Protein AF-J3LA06-F1 (afdb_monomer)

Secondary structure (DSSP, 8-state):
-HHHHHHHHHHHHHHHS-----PEEEEE-SS--S----HHHHHHHHHHTT-SEEEEE-SSS-EEEEEEEPPSS-----PPP------------------

Sequence (99 aa):
MKTKFAVTTLVLLLLTFGNGESKMCKEHSKTFKGLCLNNNNCISRCITEDYTGGYCSGTLDRKCVCMKECDDALPPQPLPPKSGRHGHHHGRQRHRYED

Mean predicted aligned error: 15.59 Å

InterPro domains:
  IPR003614 Knottins-like [PF00304] (23-70)
  IPR003614 Knottins-like [SM00505] (24-70)
  IPR008176 Defensin, plant [PS00940] (23-46)
  IPR036574 Knottin, scorpion toxin-like superfamily [G3DSA:3.30.30.10] (18-75)
  IPR036574 Knottin, scorpion toxin-like superfamily [SSF57095] (23-70)

Foldseek 3Di:
DVVVVVVVVVVVVVVVPPDPPQDKDKDFQPPDDDAFPDQVVLQVSLVVVVANGWGFDDDPRTTIMGIHGDDPPDDDDPDDPPPPPPDDDDDDDDDDDDD

Nearest PDB structures (foldseek):
  7c31-assembly1_B  TM=9.905E-01  e=6.005E-06  Vitis vinifera
  7c2p-assembly4_D  TM=9.627E-01  e=1.627E-05  Elaeis guineensis
  7c31-assembly1_A  TM=9.797E-01  e=2.122E-05  Vitis vinifera
  6lcq-assembly1_B  TM=9.006E-01  e=1.738E-05  Oryza sativa
  5nce-assembly1_A  TM=8.899E-01  e=1.247E-05  Pinus sylvestris

Structure (mmCIF, N/CA/C/O backbone):
data_AF-J3LA06-F1
#
_entry.id   AF-J3LA06-F1
#
loop_
_atom_site.group_PDB
_atom_site.id
_atom_site.type_symbol
_atom_site.label_atom_id
_atom_site.label_alt_id
_atom_site.label_comp_id
_atom_site.label_asym_id
_atom_site.label_entity_id
_atom_site.label_seq_id
_atom_site.pdbx_PDB_ins_code
_atom_site.Cartn_x
_atom_site.Cartn_y
_atom_site.Cartn_z
_atom_site.occupancy
_atom_site.B_iso_or_equiv
_atom_site.auth_seq_id
_atom_site.auth_comp_id
_atom_site.auth_asym_id
_atom_site.auth_atom_id
_atom_site.pdbx_PDB_model_num
ATOM 1 N N . MET A 1 1 ? 37.351 12.412 -34.295 1.00 59.41 1 MET A N 1
ATOM 2 C CA . MET A 1 1 ? 36.855 13.412 -33.314 1.00 59.41 1 MET A CA 1
ATOM 3 C C . MET A 1 1 ? 35.332 13.387 -33.193 1.00 59.41 1 MET A C 1
ATOM 5 O O . MET A 1 1 ? 34.848 13.272 -32.079 1.00 59.41 1 MET A O 1
ATOM 9 N N . LYS A 1 2 ? 34.585 13.378 -34.307 1.00 63.78 2 LYS A N 1
ATOM 10 C CA . LYS A 1 2 ? 33.105 13.323 -34.363 1.00 63.78 2 LYS A CA 1
ATOM 11 C C . LYS A 1 2 ? 32.460 12.219 -33.502 1.00 63.78 2 LYS A C 1
ATOM 13 O O . LYS A 1 2 ? 31.518 12.487 -32.771 1.00 63.78 2 LYS A O 1
ATOM 18 N N . THR A 1 3 ? 33.024 11.011 -33.508 1.00 66.88 3 THR A N 1
ATOM 19 C CA . THR A 1 3 ? 32.503 9.863 -32.742 1.00 66.88 3 THR A CA 1
ATOM 20 C C . THR A 1 3 ? 32.660 10.027 -31.231 1.00 66.88 3 THR A C 1
ATOM 22 O O . THR A 1 3 ? 31.807 9.578 -30.480 1.00 66.88 3 THR A O 1
ATOM 25 N N . LYS A 1 4 ? 33.717 10.714 -30.772 1.00 69.62 4 LYS A N 1
ATOM 26 C CA . LYS A 1 4 ? 33.929 10.975 -29.340 1.00 69.62 4 LYS A CA 1
ATOM 27 C C . LYS A 1 4 ? 32.864 11.927 -28.800 1.00 69.62 4 LYS A C 1
ATOM 29 O O . LYS A 1 4 ? 32.323 11.658 -27.740 1.00 69.62 4 LYS A O 1
ATOM 34 N N . PHE A 1 5 ? 32.520 12.963 -29.570 1.00 77.38 5 PHE A N 1
ATOM 35 C CA . PHE A 1 5 ? 31.437 13.892 -29.236 1.00 77.38 5 PHE A CA 1
ATOM 36 C C . PHE A 1 5 ? 30.060 13.220 -29.243 1.00 77.38 5 PHE A C 1
ATOM 38 O O . PHE A 1 5 ? 29.237 13.518 -28.384 1.00 77.38 5 PHE A O 1
ATOM 45 N N . ALA A 1 6 ? 29.812 12.293 -30.173 1.00 82.25 6 ALA A N 1
ATOM 46 C CA . ALA A 1 6 ? 28.565 11.526 -30.219 1.00 82.25 6 ALA A CA 1
ATOM 47 C C . ALA A 1 6 ? 28.420 10.572 -29.018 1.00 82.25 6 ALA A C 1
ATOM 49 O O . ALA A 1 6 ? 27.351 10.468 -28.427 1.00 82.25 6 ALA A O 1
ATOM 50 N N . VAL A 1 7 ? 29.508 9.909 -28.616 1.00 85.69 7 VAL A N 1
AT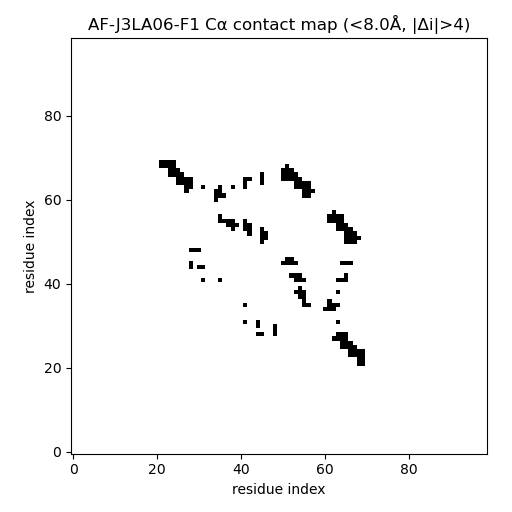OM 51 C CA . VAL A 1 7 ? 29.502 9.017 -27.447 1.00 85.69 7 VAL A CA 1
ATOM 52 C C . VAL A 1 7 ? 29.343 9.812 -26.152 1.00 85.69 7 VAL A C 1
ATOM 54 O O . VAL A 1 7 ? 28.536 9.431 -25.311 1.00 85.69 7 VAL A O 1
ATOM 57 N N . THR A 1 8 ? 30.053 10.933 -25.989 1.00 86.50 8 THR A N 1
ATOM 58 C CA . THR A 1 8 ? 29.910 11.759 -24.780 1.00 86.50 8 THR A CA 1
ATOM 59 C C . THR A 1 8 ? 28.508 12.340 -24.652 1.00 86.50 8 THR A C 1
ATOM 61 O O . THR A 1 8 ? 27.940 12.290 -23.566 1.00 86.50 8 THR A O 1
ATOM 64 N N . THR A 1 9 ? 27.919 12.836 -25.744 1.00 85.88 9 THR A N 1
ATOM 65 C CA . THR A 1 9 ? 26.534 13.340 -25.736 1.00 85.88 9 THR A CA 1
ATOM 66 C C . THR A 1 9 ? 25.514 12.246 -25.430 1.00 85.88 9 THR A C 1
ATOM 68 O O . THR A 1 9 ? 24.621 12.479 -24.621 1.00 85.88 9 THR A O 1
ATOM 71 N N . LEU A 1 10 ? 25.667 11.038 -25.984 1.00 85.25 10 LEU A N 1
ATOM 72 C CA . LEU A 1 10 ? 24.788 9.908 -25.666 1.00 85.25 10 LEU A CA 1
ATOM 73 C C . LEU A 1 10 ? 24.877 9.498 -24.186 1.00 85.25 10 LEU A C 1
ATOM 75 O O . LEU A 1 10 ? 23.853 9.272 -23.548 1.00 85.25 10 LEU A O 1
ATOM 79 N N . VAL A 1 11 ? 26.088 9.443 -23.623 1.00 84.94 11 VAL A N 1
ATOM 80 C CA . VAL A 1 11 ? 26.297 9.120 -22.201 1.00 84.94 11 VAL A CA 1
ATOM 81 C C . VAL A 1 11 ? 25.673 10.185 -21.296 1.00 84.94 11 VAL A C 1
ATOM 83 O O . VAL A 1 11 ? 24.976 9.840 -20.348 1.00 84.94 11 VAL A O 1
ATOM 86 N N . LEU A 1 12 ? 25.860 11.472 -21.610 1.00 84.06 12 LEU A N 1
ATOM 87 C CA . LEU A 1 12 ? 25.243 12.585 -20.876 1.00 84.06 12 LEU A CA 1
ATOM 88 C C . LEU A 1 12 ? 23.712 12.492 -20.867 1.00 84.06 12 LEU A C 1
ATOM 90 O O . LEU A 1 12 ? 23.099 12.669 -19.819 1.00 84.06 12 LEU A O 1
ATOM 94 N N . LEU A 1 13 ? 23.104 12.157 -22.007 1.00 82.06 13 LEU A N 1
ATOM 95 C CA . LEU A 1 13 ? 21.658 11.975 -22.121 1.00 82.06 13 LEU A CA 1
ATOM 96 C C . LEU A 1 13 ? 21.166 10.834 -21.218 1.00 82.06 13 LEU A C 1
ATOM 98 O O . LEU A 1 13 ? 20.272 11.041 -20.399 1.00 82.06 13 LEU A O 1
ATOM 102 N N . LEU A 1 14 ? 21.788 9.655 -21.288 1.00 78.69 14 LEU A N 1
ATOM 103 C CA . LEU A 1 14 ? 21.389 8.493 -20.479 1.00 78.69 14 LEU A CA 1
ATOM 104 C C . LEU A 1 14 ? 21.462 8.762 -18.966 1.00 78.69 14 LEU A C 1
ATOM 106 O O . LEU A 1 14 ? 20.593 8.309 -18.227 1.00 78.69 14 LEU A O 1
ATOM 110 N N . LEU A 1 15 ? 22.450 9.541 -18.514 1.00 74.38 15 LEU A N 1
ATOM 111 C CA . LEU A 1 15 ? 22.587 9.928 -17.105 1.00 74.38 15 LEU A CA 1
ATOM 112 C C . LEU A 1 15 ? 21.477 10.887 -16.638 1.00 74.38 15 LEU A C 1
ATOM 114 O O . LEU A 1 15 ? 21.112 10.872 -15.464 1.00 74.38 15 LEU A O 1
ATOM 118 N N . THR A 1 16 ? 20.917 11.703 -17.537 1.00 68.69 16 THR A N 1
ATOM 119 C CA . THR A 1 16 ? 19.848 12.660 -17.200 1.00 68.69 16 THR A CA 1
ATOM 120 C C . THR A 1 16 ? 18.438 12.067 -17.221 1.00 68.69 16 THR A C 1
ATOM 122 O O . THR A 1 16 ? 17.585 12.530 -16.469 1.00 68.69 16 THR A O 1
ATOM 125 N N . PHE A 1 17 ? 18.175 11.033 -18.028 1.00 66.00 17 PHE A N 1
ATOM 126 C CA . PHE A 1 17 ? 16.825 10.462 -18.185 1.00 66.00 17 PHE A CA 1
ATOM 127 C C . PHE A 1 17 ? 16.457 9.384 -17.151 1.00 66.00 17 PHE A C 1
ATOM 129 O O . PHE A 1 17 ? 15.328 8.903 -17.138 1.00 66.00 17 PHE A O 1
ATOM 136 N N . GLY A 1 18 ? 17.389 8.985 -16.286 1.00 59.91 18 GLY A N 1
ATOM 137 C CA . GLY A 1 18 ? 17.252 7.796 -15.444 1.00 59.91 18 GLY A CA 1
ATOM 138 C C . GLY A 1 18 ? 16.857 8.042 -13.990 1.00 59.91 18 GLY A C 1
ATOM 139 O O . GLY A 1 18 ? 17.433 7.389 -13.135 1.00 59.91 18 GLY A O 1
ATOM 140 N N . ASN A 1 19 ? 15.944 8.968 -13.669 1.00 57.66 19 ASN A N 1
ATOM 141 C CA . ASN A 1 19 ? 15.561 9.214 -12.264 1.00 57.66 19 ASN A CA 1
ATOM 142 C C . ASN A 1 19 ? 14.061 9.510 -12.089 1.00 57.66 19 ASN A C 1
ATOM 144 O O . ASN A 1 19 ? 13.677 10.492 -11.461 1.00 57.66 19 ASN A O 1
ATOM 148 N N . GLY A 1 20 ? 13.198 8.687 -12.680 1.00 57.91 20 GLY A N 1
ATOM 149 C CA . GLY A 1 20 ? 11.767 8.698 -12.380 1.00 57.91 20 GLY A CA 1
ATOM 150 C C . GLY A 1 20 ? 11.432 7.630 -11.346 1.00 57.91 20 GLY A C 1
ATOM 151 O O . GLY A 1 20 ? 10.877 6.600 -11.714 1.00 57.91 20 GLY A O 1
ATOM 152 N N . GLU A 1 21 ? 11.784 7.823 -10.070 1.00 64.38 21 GLU A N 1
ATOM 153 C CA . GLU A 1 21 ? 11.183 6.992 -9.019 1.00 64.38 21 GLU A CA 1
ATOM 154 C C . GLU A 1 21 ? 9.731 7.444 -8.836 1.00 64.38 21 GLU A C 1
ATOM 156 O O . GLU A 1 21 ? 9.461 8.479 -8.223 1.00 64.38 21 GLU A O 1
ATOM 161 N N . SER A 1 22 ? 8.787 6.681 -9.394 1.00 67.44 22 SER A N 1
ATOM 162 C CA . SER A 1 22 ? 7.362 6.849 -9.109 1.00 67.44 22 SER A CA 1
ATOM 163 C C . SER A 1 22 ? 7.164 6.712 -7.598 1.00 67.44 22 SER A C 1
ATOM 165 O O . SER A 1 22 ? 7.340 5.623 -7.037 1.00 67.44 22 SER A O 1
ATOM 167 N N . LYS A 1 23 ? 6.844 7.813 -6.914 1.00 81.50 23 LYS A N 1
ATOM 168 C CA . LYS A 1 23 ? 6.608 7.793 -5.469 1.00 81.50 23 LYS A CA 1
ATOM 169 C C . LYS A 1 23 ? 5.371 6.946 -5.195 1.00 81.50 23 LYS A C 1
ATOM 171 O O . LYS A 1 23 ? 4.277 7.278 -5.637 1.00 81.50 23 LYS A O 1
ATOM 176 N N . MET A 1 24 ? 5.541 5.857 -4.454 1.00 86.50 24 MET A N 1
ATOM 177 C CA . MET A 1 24 ? 4.436 4.994 -4.039 1.00 86.50 24 MET A CA 1
ATOM 178 C C . MET A 1 24 ? 3.954 5.400 -2.647 1.00 86.50 24 MET A C 1
ATOM 180 O O . MET A 1 24 ? 4.693 5.308 -1.663 1.00 86.50 24 MET A O 1
ATOM 184 N N . CYS A 1 25 ? 2.695 5.806 -2.558 1.00 88.94 25 CYS A N 1
ATOM 185 C CA . CYS A 1 25 ? 2.011 6.132 -1.318 1.00 88.94 25 CYS A CA 1
ATOM 186 C C . CYS A 1 25 ? 1.478 4.853 -0.674 1.00 88.94 25 CYS A C 1
ATOM 188 O O . CYS A 1 25 ? 0.936 3.988 -1.362 1.00 88.94 25 CYS A O 1
ATOM 190 N N . LYS A 1 26 ? 1.629 4.732 0.651 1.00 92.56 26 LYS A N 1
ATOM 191 C CA . LYS A 1 26 ? 1.205 3.563 1.432 1.00 92.56 26 LYS A CA 1
ATOM 192 C C . LYS A 1 26 ? 0.245 3.990 2.536 1.00 92.56 26 LYS A C 1
ATOM 194 O O . LYS A 1 26 ? 0.569 4.888 3.306 1.00 92.56 26 LYS A O 1
ATOM 199 N N . GLU A 1 27 ? -0.895 3.320 2.649 1.00 93.31 27 GLU A N 1
ATOM 200 C CA . GLU A 1 27 ? -1.893 3.579 3.694 1.00 93.31 27 GLU A CA 1
ATOM 201 C C . GLU A 1 27 ? -2.468 2.262 4.224 1.00 93.31 27 GLU A C 1
ATOM 203 O O . GLU A 1 27 ? -2.493 1.253 3.526 1.00 93.31 27 GLU A O 1
ATOM 208 N N . HIS A 1 28 ? -2.921 2.241 5.476 1.00 94.94 28 HIS A N 1
ATOM 209 C CA . HIS A 1 28 ? -3.631 1.081 6.007 1.00 94.94 28 HIS A CA 1
ATOM 210 C C . HIS A 1 28 ? -5.028 0.993 5.389 1.00 94.94 28 HIS A C 1
ATOM 212 O O . HIS A 1 28 ? -5.738 1.995 5.327 1.00 94.94 28 HIS A O 1
ATOM 218 N N . SER A 1 29 ? -5.440 -0.213 5.000 1.00 94.88 29 SER A N 1
ATOM 219 C CA . SER A 1 29 ? -6.796 -0.436 4.495 1.00 94.88 29 SER A CA 1
ATOM 220 C C . SER A 1 29 ? -7.842 -0.066 5.551 1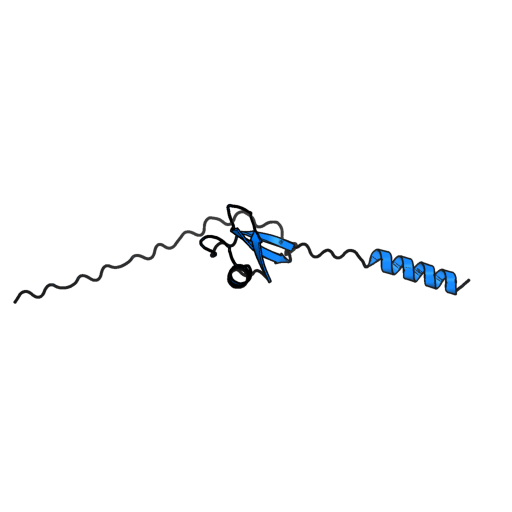.00 94.88 29 SER A C 1
ATOM 222 O O . SER A 1 29 ? -7.743 -0.468 6.714 1.00 94.88 29 SER A O 1
ATOM 224 N N . LYS A 1 30 ? -8.870 0.676 5.131 1.00 93.94 30 LYS A N 1
ATOM 225 C CA . LYS A 1 30 ? -9.993 1.106 5.983 1.00 93.94 30 LYS A CA 1
ATOM 226 C C . LYS A 1 30 ? -11.079 0.040 6.090 1.00 93.94 30 LYS A C 1
ATOM 228 O O . LYS A 1 30 ? -11.848 0.036 7.050 1.00 93.94 30 LYS A O 1
ATOM 233 N N . THR A 1 31 ? -11.169 -0.848 5.101 1.00 93.50 31 THR A N 1
ATO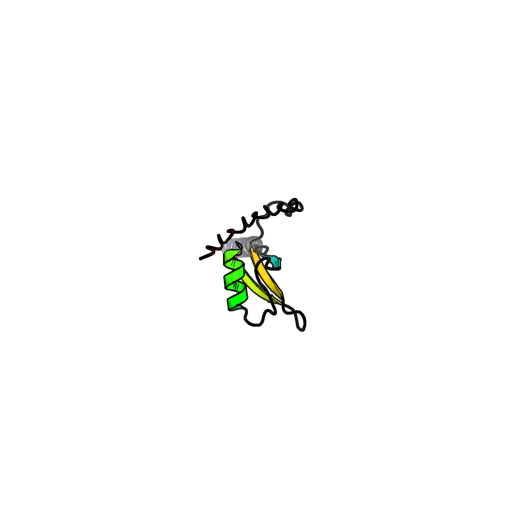M 234 C CA . THR A 1 31 ? -12.238 -1.851 5.002 1.00 93.50 31 THR A CA 1
ATOM 235 C C . THR A 1 31 ? -11.780 -3.268 5.342 1.00 93.50 31 THR A C 1
ATOM 237 O O . THR A 1 31 ? -12.625 -4.125 5.625 1.00 93.50 31 THR A O 1
ATOM 240 N N . PHE A 1 32 ? -10.470 -3.539 5.337 1.00 93.88 32 PHE A N 1
ATOM 241 C CA . PHE A 1 32 ? -9.922 -4.840 5.706 1.00 93.88 32 PHE A CA 1
ATOM 242 C C . PHE A 1 32 ? -10.093 -5.084 7.207 1.00 93.88 32 PHE A C 1
ATOM 244 O O . PHE A 1 32 ? -9.736 -4.253 8.041 1.00 93.88 32 PHE A O 1
ATOM 251 N N . LYS A 1 33 ? -10.643 -6.248 7.560 1.00 91.69 33 LYS A N 1
ATOM 252 C CA . LYS A 1 33 ? -10.933 -6.630 8.946 1.00 91.69 33 LYS A CA 1
ATOM 253 C C . LYS A 1 33 ? -10.185 -7.903 9.317 1.00 91.69 33 LYS A C 1
ATOM 255 O O . LYS A 1 33 ? -10.095 -8.825 8.511 1.00 91.69 33 LYS A O 1
ATOM 260 N N . GLY A 1 34 ? -9.740 -7.967 10.568 1.00 91.25 34 GLY A N 1
ATOM 261 C CA . GLY A 1 34 ? -9.044 -9.127 11.117 1.00 91.25 34 GLY A CA 1
ATOM 262 C C . GLY A 1 34 ? -7.572 -9.205 10.711 1.00 91.25 34 GLY A C 1
ATOM 263 O O . GLY A 1 34 ? -6.984 -8.237 10.229 1.00 91.25 34 GLY A O 1
ATOM 264 N N . LEU A 1 35 ? -6.978 -10.374 10.953 1.00 94.38 35 LEU A N 1
ATOM 265 C CA . LEU A 1 35 ? -5.554 -10.620 10.752 1.00 94.38 35 LEU A CA 1
ATOM 266 C C . LEU A 1 35 ? -5.242 -10.859 9.268 1.00 94.38 35 LEU A C 1
ATOM 268 O O 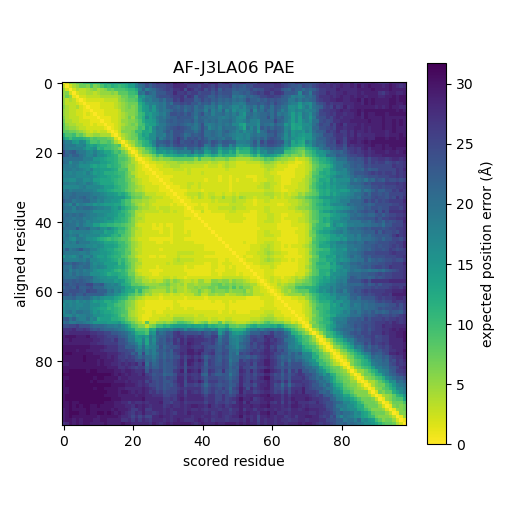. LEU A 1 35 ? -5.835 -11.720 8.617 1.00 94.38 35 LEU A O 1
ATOM 272 N N . CYS A 1 36 ? -4.288 -10.107 8.727 1.00 96.56 36 CYS A N 1
ATOM 273 C CA . CYS A 1 36 ? -3.895 -10.218 7.328 1.00 96.56 36 CYS A CA 1
ATOM 274 C C . CYS A 1 36 ? -2.961 -11.419 7.109 1.00 96.56 36 CYS A C 1
ATOM 276 O O . CYS A 1 36 ? -1.761 -11.342 7.356 1.00 96.56 36 CYS A O 1
ATOM 278 N N . LEU A 1 37 ? -3.508 -12.542 6.641 1.00 94.81 37 LEU A N 1
ATOM 279 C CA . LEU A 1 37 ? -2.740 -13.776 6.405 1.00 94.81 37 LEU A CA 1
ATOM 280 C C . LEU A 1 37 ? -2.422 -14.037 4.929 1.00 94.81 37 LEU A C 1
ATOM 282 O O . LEU A 1 37 ? -1.529 -14.819 4.622 1.00 94.81 37 LEU A O 1
ATOM 286 N N . ASN A 1 38 ? -3.148 -13.392 4.015 1.00 94.19 38 ASN A N 1
ATOM 287 C CA . ASN A 1 38 ? -3.011 -13.602 2.580 1.00 94.19 38 ASN A CA 1
ATOM 288 C C . ASN A 1 38 ? -3.004 -12.258 1.848 1.00 94.19 38 ASN A C 1
ATOM 290 O O . ASN A 1 38 ? -3.989 -11.514 1.898 1.00 94.19 38 ASN A O 1
ATOM 294 N N . ASN A 1 39 ? -1.915 -11.979 1.129 1.00 96.25 39 ASN A N 1
ATOM 295 C CA . ASN A 1 39 ? -1.754 -10.744 0.368 1.00 96.25 39 ASN A CA 1
ATOM 296 C C . ASN A 1 39 ? -2.840 -10.579 -0.698 1.00 96.25 39 ASN A C 1
ATOM 298 O O . ASN A 1 39 ? -3.317 -9.467 -0.869 1.00 96.25 39 ASN A O 1
ATOM 302 N N . ASN A 1 40 ? -3.307 -11.651 -1.344 1.00 97.00 40 ASN A N 1
ATOM 303 C CA . ASN A 1 40 ? -4.337 -11.547 -2.385 1.00 97.00 40 ASN A CA 1
ATOM 304 C C . ASN A 1 40 ? -5.657 -11.000 -1.828 1.00 97.00 40 ASN A C 1
ATOM 306 O O . ASN A 1 40 ? -6.294 -10.161 -2.456 1.00 97.00 40 ASN A O 1
ATOM 310 N N . ASN A 1 41 ? -6.035 -11.406 -0.611 1.00 95.62 41 ASN A N 1
ATOM 311 C CA . ASN A 1 41 ? -7.215 -10.855 0.058 1.00 95.62 41 ASN A CA 1
ATOM 312 C C . ASN A 1 41 ? -7.033 -9.370 0.394 1.00 95.62 41 ASN A C 1
ATOM 314 O O . ASN A 1 41 ? -7.986 -8.602 0.294 1.00 95.62 41 ASN A O 1
ATOM 318 N N . CYS A 1 42 ? -5.821 -8.968 0.788 1.00 97.31 42 CYS A N 1
ATOM 319 C CA . CYS A 1 42 ? -5.493 -7.567 1.034 1.00 97.31 42 CYS A CA 1
ATOM 320 C C . CYS A 1 42 ? -5.550 -6.745 -0.261 1.00 97.31 42 CYS A C 1
ATOM 322 O O . CYS A 1 42 ? -6.252 -5.741 -0.302 1.00 97.31 42 CYS A O 1
ATOM 324 N N . ILE A 1 43 ? -4.919 -7.219 -1.340 1.00 97.31 43 ILE A N 1
ATOM 325 C CA . ILE A 1 43 ? -4.935 -6.581 -2.664 1.00 97.31 43 ILE A CA 1
ATOM 326 C C . ILE A 1 43 ? -6.374 -6.367 -3.130 1.00 97.31 43 ILE A C 1
ATOM 328 O O . ILE A 1 43 ? -6.741 -5.237 -3.430 1.00 97.31 43 ILE A O 1
ATOM 332 N N . SER A 1 44 ? -7.213 -7.407 -3.108 1.00 96.69 44 SER A N 1
ATOM 333 C CA . SER A 1 44 ? -8.613 -7.297 -3.534 1.00 96.69 44 SER A CA 1
ATOM 334 C C . SER A 1 44 ? -9.394 -6.228 -2.764 1.00 96.69 44 SER A C 1
ATOM 336 O O . SER A 1 44 ? -10.268 -5.592 -3.342 1.00 96.69 44 SER A O 1
ATOM 338 N N . ARG A 1 45 ? -9.085 -5.993 -1.479 1.00 96.19 45 ARG A N 1
ATOM 339 C CA . ARG A 1 45 ? -9.692 -4.896 -0.701 1.00 96.19 45 ARG A CA 1
ATOM 340 C C . ARG A 1 45 ? -9.097 -3.540 -1.044 1.00 96.19 45 ARG A C 1
ATOM 342 O O . ARG A 1 45 ? -9.848 -2.585 -1.198 1.00 96.19 45 A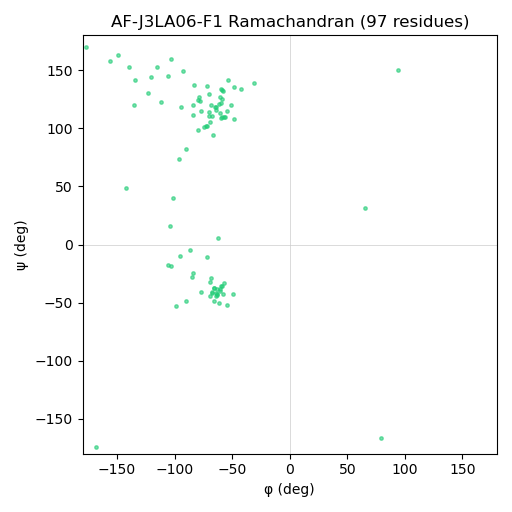RG A O 1
ATOM 349 N N . CYS A 1 46 ? -7.789 -3.461 -1.235 1.00 96.75 46 CYS A N 1
ATOM 350 C CA . CYS A 1 46 ? -7.127 -2.230 -1.647 1.00 96.75 46 CYS A CA 1
ATOM 351 C C . CYS A 1 46 ? -7.633 -1.721 -3.003 1.00 96.75 46 CYS A C 1
ATOM 353 O O . CYS A 1 46 ? -7.871 -0.526 -3.139 1.00 96.75 46 CYS A O 1
ATOM 355 N N . ILE A 1 47 ? -7.910 -2.612 -3.962 1.00 96.06 47 ILE A N 1
ATOM 356 C CA . ILE A 1 47 ? -8.533 -2.225 -5.238 1.00 96.06 47 ILE A CA 1
ATOM 357 C C . ILE A 1 47 ? -9.914 -1.583 -5.015 1.00 96.06 47 ILE A C 1
ATOM 359 O O . ILE A 1 47 ? -10.235 -0.585 -5.650 1.00 96.06 47 ILE A O 1
ATOM 363 N N . THR A 1 48 ? -10.722 -2.098 -4.078 1.00 95.88 48 THR A N 1
ATOM 364 C CA . THR A 1 48 ? -12.030 -1.492 -3.741 1.00 95.88 48 THR A CA 1
ATOM 365 C C . THR A 1 48 ? -11.928 -0.165 -2.982 1.00 95.88 48 THR A C 1
ATOM 367 O O . THR A 1 48 ? -12.937 0.508 -2.803 1.00 95.88 48 THR A O 1
ATOM 370 N N . GLU A 1 49 ? -10.730 0.194 -2.515 1.00 93.94 49 GLU A N 1
ATOM 371 C CA . GLU A 1 49 ? -10.423 1.452 -1.824 1.00 93.94 49 GLU A CA 1
ATOM 372 C C . GLU A 1 49 ? -9.683 2.453 -2.732 1.00 93.94 49 GLU A C 1
ATOM 374 O O . GLU A 1 49 ? -9.097 3.407 -2.225 1.00 93.94 49 GLU A O 1
ATOM 379 N N . ASP A 1 50 ? -9.694 2.236 -4.053 1.00 93.38 50 ASP A N 1
ATOM 380 C CA . ASP A 1 50 ? -9.019 3.074 -5.057 1.00 93.38 50 ASP A CA 1
ATOM 381 C C . ASP A 1 50 ? -7.478 3.074 -4.952 1.00 93.38 50 ASP A C 1
ATOM 383 O O . ASP A 1 50 ? -6.802 4.052 -5.285 1.00 93.38 50 ASP A O 1
ATOM 387 N N . TYR A 1 51 ? -6.901 1.956 -4.502 1.00 94.94 51 TYR A N 1
ATOM 388 C CA . TYR A 1 51 ?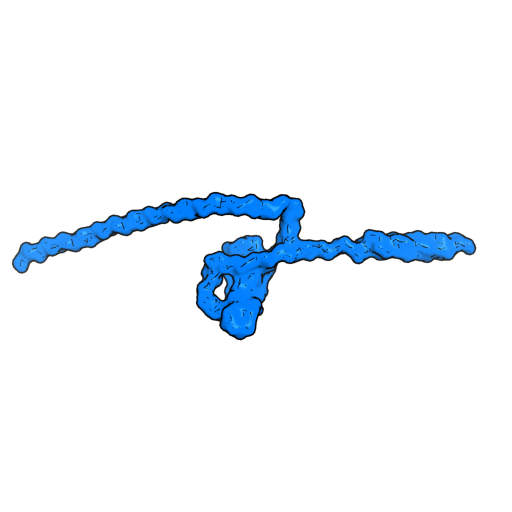 -5.460 1.697 -4.565 1.00 94.94 51 TYR A CA 1
ATOM 389 C C . TYR A 1 51 ? -5.127 0.721 -5.696 1.00 94.94 51 TYR A C 1
ATOM 391 O O . TYR A 1 51 ? -5.977 -0.043 -6.144 1.00 94.94 51 TYR A O 1
ATOM 399 N N . THR A 1 52 ? -3.873 0.712 -6.153 1.00 94.75 52 THR A N 1
ATOM 400 C CA . THR A 1 52 ? -3.422 -0.158 -7.256 1.00 94.75 52 THR A CA 1
ATOM 401 C C . THR A 1 52 ? -2.797 -1.467 -6.773 1.00 94.75 52 THR A C 1
ATOM 403 O O . THR A 1 52 ? -2.578 -2.380 -7.566 1.00 94.75 52 THR A O 1
ATOM 406 N N . GLY A 1 53 ? -2.544 -1.604 -5.468 1.00 95.31 53 GLY A N 1
ATOM 407 C CA . GLY A 1 53 ? -2.070 -2.848 -4.870 1.00 95.31 53 GLY A CA 1
ATOM 408 C C . GLY A 1 53 ? -2.116 -2.849 -3.345 1.00 95.31 53 GLY A C 1
ATOM 409 O O . GLY A 1 53 ? -2.603 -1.912 -2.713 1.00 95.31 53 GLY A O 1
ATOM 410 N N . GLY A 1 54 ? -1.578 -3.909 -2.739 1.00 96.25 54 GLY A N 1
ATOM 411 C CA . GLY A 1 54 ? -1.458 -4.019 -1.289 1.00 96.25 54 GLY A CA 1
ATOM 412 C C . GLY A 1 54 ? -0.742 -5.285 -0.819 1.00 96.25 54 GLY A C 1
ATOM 413 O O . GLY A 1 54 ? -0.468 -6.191 -1.602 1.00 96.25 54 GLY A O 1
ATOM 414 N N . TYR A 1 55 ? -0.412 -5.344 0.468 1.00 97.12 55 TYR A N 1
ATOM 415 C CA . TYR A 1 55 ? 0.228 -6.499 1.098 1.00 97.12 55 TYR A CA 1
ATOM 416 C C . TYR A 1 55 ? -0.039 -6.553 2.606 1.00 97.12 55 TYR A C 1
ATOM 418 O O . TYR A 1 55 ? -0.336 -5.544 3.249 1.00 97.12 55 TYR A O 1
ATOM 426 N N . CYS A 1 56 ? 0.091 -7.744 3.191 1.00 97.19 56 CYS A N 1
ATOM 427 C CA . CYS A 1 56 ? 0.060 -7.911 4.637 1.00 97.19 56 CYS A CA 1
ATOM 428 C C . CYS A 1 56 ? 1.404 -7.494 5.248 1.00 97.19 56 CYS A C 1
ATOM 430 O O . CYS A 1 56 ? 2.448 -8.043 4.900 1.00 97.19 56 CYS A O 1
ATOM 432 N N . SER A 1 57 ? 1.371 -6.548 6.181 1.00 95.25 57 SER A N 1
ATOM 433 C CA . SER A 1 57 ? 2.533 -6.028 6.903 1.00 95.25 57 SER A CA 1
ATOM 434 C C . SER A 1 57 ? 2.449 -6.358 8.392 1.00 95.25 57 SER A C 1
ATOM 436 O O . SER A 1 57 ? 1.354 -6.477 8.937 1.00 95.25 57 SER A O 1
ATOM 438 N N . GLY A 1 58 ? 3.601 -6.460 9.055 1.00 90.06 58 GLY A N 1
ATOM 439 C CA . GLY A 1 58 ? 3.710 -6.782 10.479 1.00 90.06 58 GLY A CA 1
ATOM 440 C C . GLY A 1 58 ? 3.918 -8.274 10.755 1.00 90.06 58 GLY A C 1
ATOM 441 O O . GLY A 1 58 ? 3.492 -9.145 9.995 1.00 90.06 58 GLY A O 1
ATOM 442 N N . THR A 1 59 ? 4.610 -8.567 11.856 1.00 85.00 59 THR A N 1
ATOM 443 C CA . THR A 1 59 ? 4.922 -9.932 12.309 1.00 85.00 59 THR A CA 1
ATOM 444 C C . THR A 1 59 ? 3.849 -10.486 13.243 1.00 85.00 59 THR A C 1
ATOM 446 O O . THR A 1 59 ? 3.366 -11.590 12.998 1.00 85.00 59 THR A O 1
ATOM 449 N N . LEU A 1 60 ? 3.453 -9.710 14.261 1.00 83.88 60 LEU A N 1
ATOM 450 C CA . LEU A 1 60 ? 2.420 -10.066 15.246 1.00 83.88 60 LEU A CA 1
ATOM 451 C C . LEU A 1 60 ? 1.064 -9.430 14.895 1.00 83.88 60 LEU A C 1
ATOM 453 O O . LEU A 1 60 ? 0.076 -10.135 14.709 1.00 83.88 60 LEU A O 1
ATOM 457 N N . ASP A 1 61 ? 1.034 -8.114 14.685 1.00 84.00 61 ASP A N 1
ATOM 458 C CA . ASP A 1 61 ? -0.145 -7.381 14.215 1.00 84.00 61 ASP A CA 1
ATOM 459 C C . ASP A 1 61 ? -0.161 -7.306 12.688 1.00 84.00 61 ASP A C 1
ATOM 461 O O . ASP A 1 61 ? 0.268 -6.317 12.088 1.00 84.00 61 ASP A O 1
ATOM 465 N N . ARG A 1 62 ? -0.637 -8.376 12.042 1.00 92.62 62 ARG A N 1
ATOM 466 C CA . ARG A 1 62 ? -0.706 -8.430 10.578 1.00 92.62 62 ARG A CA 1
ATOM 467 C C . ARG A 1 62 ? -1.805 -7.508 10.052 1.00 92.62 62 ARG A C 1
ATOM 469 O O . ARG A 1 62 ? -2.983 -7.870 10.066 1.00 92.62 62 ARG A O 1
ATOM 476 N N . LYS A 1 63 ? -1.421 -6.338 9.550 1.00 95.75 63 LYS A N 1
ATOM 477 C CA . LYS A 1 63 ? -2.320 -5.323 8.983 1.00 95.75 63 LYS A CA 1
ATOM 478 C C . LYS A 1 63 ? -2.208 -5.298 7.462 1.00 95.75 63 LYS A C 1
ATOM 480 O O . LYS A 1 63 ? -1.131 -5.500 6.911 1.00 95.75 63 LYS A O 1
ATOM 485 N N . CYS A 1 64 ? -3.320 -5.044 6.783 1.00 97.56 64 CYS A N 1
ATOM 486 C CA . CYS A 1 64 ? -3.321 -4.835 5.338 1.00 97.56 64 CYS A CA 1
ATOM 487 C C . CYS A 1 64 ? -2.879 -3.400 5.022 1.00 97.56 64 CYS A C 1
ATOM 489 O O . CYS A 1 64 ? -3.463 -2.442 5.536 1.00 97.56 64 CYS A O 1
ATOM 491 N N . VAL A 1 65 ? -1.842 -3.268 4.197 1.00 97.00 65 VAL A N 1
ATOM 492 C CA . VAL A 1 65 ? -1.312 -1.993 3.704 1.00 97.00 65 VAL A CA 1
ATOM 493 C C . VAL A 1 65 ? -1.600 -1.910 2.212 1.00 97.00 65 VAL A C 1
ATOM 495 O O . VAL A 1 65 ? -1.181 -2.782 1.455 1.00 97.00 65 VAL A O 1
ATOM 498 N N . CYS A 1 66 ? -2.304 -0.867 1.800 1.00 97.31 66 CYS A N 1
ATOM 499 C CA . CYS A 1 66 ? -2.596 -0.544 0.415 1.00 97.31 66 CYS A CA 1
ATOM 500 C C . CYS A 1 66 ? -1.546 0.406 -0.150 1.00 97.31 66 CYS A C 1
ATOM 502 O O . CYS A 1 66 ? -0.973 1.218 0.580 1.00 97.31 66 CYS A O 1
ATOM 504 N N . MET A 1 67 ? -1.292 0.299 -1.451 1.00 94.62 67 MET A N 1
ATOM 505 C CA . MET A 1 67 ? -0.322 1.128 -2.155 1.00 94.62 67 MET A CA 1
ATOM 506 C C . MET A 1 67 ? -0.880 1.650 -3.474 1.00 94.62 67 MET A C 1
ATOM 508 O O . MET A 1 67 ? -1.603 0.940 -4.173 1.00 94.62 67 MET A O 1
ATOM 512 N N . LYS A 1 68 ? -0.546 2.895 -3.798 1.00 92.31 68 LYS A N 1
ATOM 513 C CA . LYS A 1 68 ? -0.833 3.518 -5.091 1.00 92.31 68 LYS A CA 1
ATOM 514 C C . LYS A 1 68 ? 0.239 4.538 -5.435 1.00 92.31 68 LYS A C 1
ATOM 516 O O . LYS A 1 68 ? 0.971 4.968 -4.545 1.00 92.31 68 LYS A O 1
ATOM 521 N N . GLU A 1 69 ? 0.322 4.930 -6.699 1.00 89.31 69 GLU A N 1
ATOM 522 C CA . GLU A 1 69 ? 1.142 6.078 -7.078 1.00 89.31 69 GLU A CA 1
ATOM 523 C C . GLU A 1 69 ? 0.648 7.311 -6.310 1.00 89.31 69 GLU A C 1
ATOM 525 O O . GLU A 1 69 ? -0.558 7.524 -6.159 1.00 89.31 69 GLU A O 1
ATOM 530 N N . CYS A 1 70 ? 1.575 8.060 -5.721 1.00 83.56 70 CYS A N 1
ATOM 531 C CA . CYS A 1 70 ? 1.237 9.321 -5.093 1.00 83.56 70 CYS A CA 1
ATOM 532 C C . CYS A 1 70 ? 0.849 10.301 -6.194 1.00 83.56 70 CYS A C 1
ATOM 534 O O . CYS A 1 70 ? 1.684 10.647 -7.025 1.00 83.56 70 CYS A O 1
ATOM 536 N N . ASP A 1 71 ? -0.378 10.805 -6.156 1.00 71.44 71 ASP A N 1
ATOM 537 C CA . ASP A 1 71 ? -0.669 12.062 -6.825 1.00 71.44 71 ASP A CA 1
ATOM 538 C C . ASP A 1 71 ? 0.225 13.127 -6.162 1.00 71.44 71 ASP A C 1
ATOM 540 O O . ASP A 1 71 ? 0.191 13.269 -4.939 1.00 71.44 71 ASP A O 1
ATOM 544 N N . ASP A 1 72 ? 1.015 13.898 -6.919 1.00 60.78 72 ASP A N 1
ATOM 545 C CA . ASP A 1 72 ? 1.795 15.038 -6.385 1.00 60.78 72 ASP A CA 1
ATOM 546 C C . ASP A 1 72 ? 0.895 16.157 -5.796 1.00 60.78 72 ASP A C 1
ATOM 548 O O . ASP A 1 72 ? 1.367 17.224 -5.392 1.00 60.78 72 ASP A O 1
ATOM 552 N N . ALA A 1 73 ? -0.419 15.923 -5.726 1.00 54.69 73 ALA A N 1
ATOM 553 C CA . ALA A 1 73 ? -1.343 16.703 -4.934 1.00 54.69 73 ALA A CA 1
ATOM 554 C C . ALA A 1 73 ? -0.926 16.651 -3.455 1.00 54.69 73 ALA A C 1
ATOM 556 O O . ALA A 1 73 ? -0.763 15.586 -2.861 1.00 54.69 73 ALA A O 1
ATOM 557 N N . LEU A 1 74 ? -0.750 17.845 -2.886 1.00 48.59 74 LEU A N 1
ATOM 558 C CA . LEU A 1 74 ? -0.449 18.135 -1.485 1.00 48.59 74 LEU A CA 1
ATOM 559 C C . LEU A 1 74 ? -1.064 17.093 -0.521 1.00 48.59 74 LEU A C 1
ATOM 561 O O . LEU A 1 74 ? -2.221 16.717 -0.732 1.00 48.59 74 LEU A O 1
ATOM 565 N N . PRO A 1 75 ? -0.346 16.660 0.543 1.00 54.56 75 PRO A N 1
ATOM 566 C CA . PRO A 1 75 ? -0.833 15.665 1.496 1.00 54.56 75 PRO A CA 1
ATOM 567 C C . PRO A 1 75 ? -2.298 15.915 1.867 1.00 54.56 75 PRO A C 1
ATOM 569 O O . PRO A 1 75 ? -2.657 17.069 2.132 1.00 54.56 75 PRO A O 1
ATOM 572 N N . PRO A 1 76 ? -3.146 14.868 1.877 1.00 51.19 76 PRO A N 1
ATOM 573 C CA . PRO A 1 76 ? -4.555 15.024 2.177 1.00 51.19 76 PRO A CA 1
ATOM 574 C C . PRO A 1 76 ? -4.684 15.730 3.524 1.00 51.19 76 PRO A C 1
ATOM 576 O O . PRO A 1 76 ? -4.273 15.207 4.561 1.00 51.19 76 PRO A O 1
ATOM 579 N N . GLN A 1 77 ? -5.235 16.945 3.491 1.00 45.91 77 GLN A N 1
ATOM 580 C CA . GLN A 1 77 ? -5.715 17.623 4.688 1.00 45.91 77 GLN A CA 1
ATOM 581 C C . GLN A 1 77 ? -6.580 16.610 5.448 1.00 45.91 77 GLN A C 1
ATOM 583 O O . GLN A 1 77 ? -7.362 15.916 4.786 1.00 45.91 77 GLN A O 1
ATOM 588 N N . PRO A 1 78 ? -6.446 16.477 6.783 1.00 53.91 78 PRO A N 1
ATOM 589 C CA . PRO A 1 78 ? -7.270 15.565 7.560 1.00 53.91 78 PRO A CA 1
ATOM 590 C C . PRO A 1 78 ? -8.731 15.777 7.174 1.00 53.91 78 PRO A C 1
ATOM 592 O O . PRO A 1 78 ? -9.312 16.827 7.450 1.00 53.91 78 PRO A O 1
ATOM 595 N N . LEU A 1 79 ? -9.295 14.808 6.447 1.00 47.44 79 LEU A N 1
ATOM 596 C CA . LEU A 1 79 ? -10.685 14.875 6.034 1.00 47.44 79 LEU A CA 1
ATOM 597 C C . LEU A 1 79 ? -11.506 15.004 7.320 1.00 47.44 79 LEU A C 1
ATOM 599 O O . LEU A 1 79 ? -11.256 14.241 8.262 1.00 47.44 79 LEU A O 1
ATOM 603 N N . PRO A 1 80 ? -12.469 15.939 7.394 1.00 55.38 80 PRO A N 1
ATOM 604 C CA . PRO A 1 80 ? -13.374 15.978 8.527 1.00 55.38 80 PRO A CA 1
ATOM 605 C C . PRO A 1 80 ? -14.005 14.587 8.680 1.00 55.38 80 PRO A C 1
ATOM 607 O O . PRO A 1 80 ? -14.273 13.929 7.663 1.00 55.38 80 PRO A O 1
ATOM 610 N N . PRO A 1 81 ? -14.209 14.102 9.919 1.00 51.97 81 PRO A N 1
ATOM 611 C CA . PRO A 1 81 ? -14.818 12.801 10.141 1.00 51.97 81 PRO A CA 1
ATOM 612 C C . PRO A 1 81 ? -16.111 12.743 9.331 1.00 51.97 81 PRO A C 1
ATOM 614 O O . PRO A 1 81 ? -16.988 13.591 9.507 1.00 51.97 81 PRO A O 1
ATOM 617 N N . LYS A 1 82 ? -16.209 11.786 8.395 1.00 52.00 82 LYS A N 1
ATOM 618 C CA . LYS A 1 82 ? -17.448 11.569 7.643 1.00 52.00 82 LYS A CA 1
ATOM 619 C C . LYS A 1 82 ? -18.528 11.314 8.686 1.00 52.00 82 LYS A C 1
ATOM 621 O O . LYS A 1 82 ? -18.475 10.290 9.367 1.00 52.00 82 LYS A O 1
ATOM 626 N N . SER A 1 83 ? -19.449 12.263 8.858 1.00 45.34 83 SER A N 1
ATOM 627 C CA . SER A 1 83 ? -20.560 12.099 9.784 1.00 45.34 83 SER A CA 1
ATOM 628 C C . SER A 1 83 ? -21.332 10.867 9.329 1.00 45.34 83 SER A C 1
ATOM 630 O O . SER A 1 83 ? -21.903 10.813 8.237 1.00 45.34 83 SER A O 1
ATOM 632 N N . GLY A 1 84 ? -21.243 9.805 10.126 1.00 47.22 84 GLY A N 1
ATOM 633 C CA . GLY A 1 84 ? -21.988 8.589 9.875 1.00 47.22 84 GLY A CA 1
ATOM 634 C C . GLY A 1 84 ? -23.463 8.950 9.904 1.00 47.22 84 GLY A C 1
ATOM 635 O O . GLY A 1 84 ? -23.995 9.324 10.947 1.00 47.22 84 GLY A O 1
ATOM 636 N N . ARG A 1 85 ? -24.140 8.857 8.759 1.00 50.62 85 ARG A N 1
ATOM 637 C CA . ARG A 1 85 ? -25.599 8.839 8.741 1.00 50.62 85 ARG A CA 1
ATOM 638 C C . ARG A 1 85 ? -26.013 7.530 9.413 1.00 50.62 85 ARG A C 1
ATOM 640 O O . ARG A 1 85 ? -26.036 6.483 8.773 1.00 50.62 85 ARG A O 1
ATOM 647 N N . HIS A 1 86 ? -26.277 7.584 10.715 1.00 59.69 86 HIS A N 1
ATOM 648 C CA . HIS A 1 86 ? -26.909 6.491 11.440 1.00 59.69 86 HIS A CA 1
ATOM 649 C C . HIS A 1 86 ? -28.279 6.244 10.800 1.00 59.69 86 HIS A C 1
ATOM 651 O O . HIS A 1 86 ? -29.177 7.079 10.882 1.00 59.69 86 HIS A O 1
ATOM 657 N N . GLY A 1 87 ? -28.419 5.123 10.093 1.00 53.41 87 GLY A N 1
ATOM 658 C CA . GLY A 1 87 ? -29.713 4.669 9.606 1.00 53.41 87 GLY A CA 1
ATOM 659 C C . GLY A 1 87 ? -30.607 4.34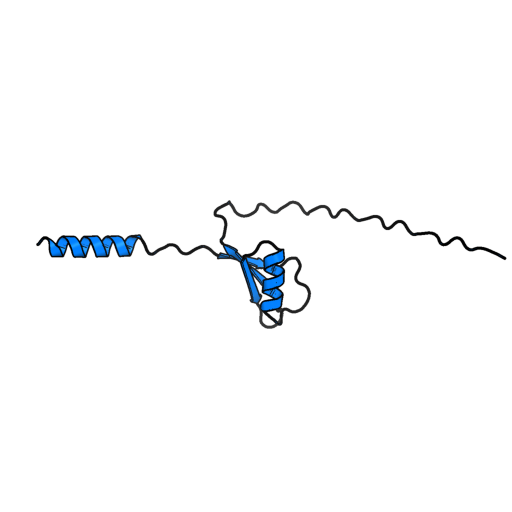9 10.801 1.00 53.41 87 GLY A C 1
ATOM 660 O O . GLY A 1 87 ? -30.277 3.480 11.606 1.00 53.41 87 GLY A O 1
ATOM 661 N N . HIS A 1 88 ? -31.728 5.054 10.930 1.00 56.78 88 HIS A N 1
ATOM 662 C CA . HIS A 1 88 ? -32.777 4.686 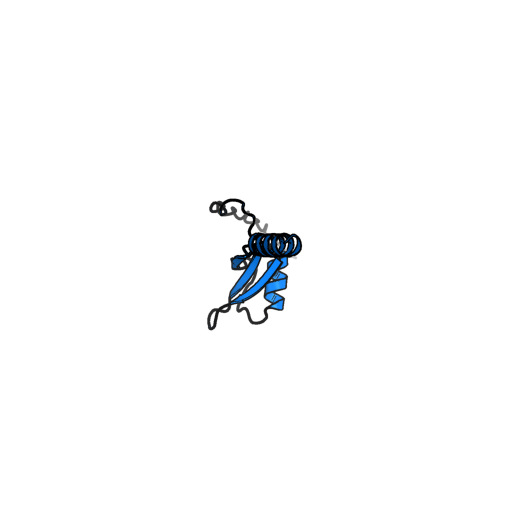11.872 1.00 56.78 88 HIS A CA 1
ATOM 663 C C . HIS A 1 88 ? -33.416 3.370 11.412 1.00 56.78 88 HIS A C 1
ATOM 665 O O . HIS A 1 88 ? -34.120 3.323 10.403 1.00 56.78 88 HIS A O 1
ATOM 671 N N . HIS A 1 89 ? -33.187 2.291 12.159 1.00 58.56 89 HIS A N 1
ATOM 672 C CA . HIS A 1 89 ? -34.003 1.088 12.051 1.00 58.56 89 HIS A CA 1
ATOM 673 C C . HIS A 1 89 ? -35.400 1.397 12.606 1.00 58.56 89 HIS A C 1
ATOM 675 O O . HIS A 1 89 ? -35.586 1.479 13.818 1.00 58.56 89 HIS A O 1
ATOM 681 N N . HIS A 1 90 ? -36.395 1.559 11.732 1.00 56.38 90 HIS A N 1
ATOM 682 C CA . HIS A 1 90 ? -37.793 1.499 12.150 1.00 56.38 90 HIS A CA 1
ATOM 683 C C . HIS A 1 90 ? -38.130 0.049 12.514 1.00 56.38 90 HIS A C 1
ATOM 685 O O . HIS A 1 90 ? -38.170 -0.834 11.656 1.00 56.38 90 HIS A O 1
ATOM 691 N N . GLY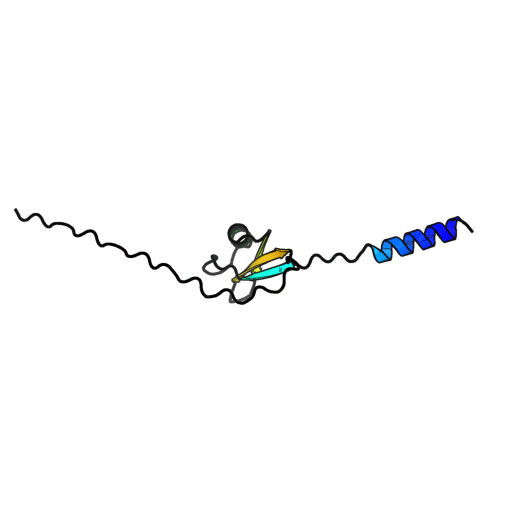 A 1 91 ? -38.339 -0.206 13.806 1.00 48.97 91 GLY A N 1
ATOM 692 C CA . GLY A 1 91 ? -38.850 -1.480 14.298 1.00 48.97 91 GLY A CA 1
ATOM 693 C C . GLY A 1 91 ? -40.240 -1.753 13.724 1.00 48.97 91 GLY A C 1
ATOM 694 O O . GLY A 1 91 ? -41.171 -0.978 13.928 1.00 48.97 91 GLY A O 1
ATOM 695 N N . ARG A 1 92 ? -40.387 -2.865 13.000 1.00 57.25 92 ARG A N 1
ATOM 696 C CA . ARG A 1 92 ? -41.677 -3.368 12.520 1.00 57.25 92 ARG A CA 1
ATOM 697 C C . ARG A 1 92 ? -42.419 -3.972 13.714 1.00 57.25 92 ARG A C 1
ATOM 699 O O . ARG A 1 92 ? -42.086 -5.075 14.142 1.00 57.25 92 ARG A O 1
ATOM 706 N N . GLN A 1 93 ? -43.383 -3.245 14.278 1.00 59.78 93 GLN A N 1
ATOM 707 C CA . GLN A 1 93 ? -44.275 -3.790 15.302 1.00 59.78 93 GLN A CA 1
ATOM 708 C C . GLN A 1 93 ? -45.030 -4.990 14.710 1.00 59.78 93 GLN A C 1
ATOM 710 O O . GLN A 1 93 ? -45.692 -4.874 13.678 1.00 59.78 93 GLN A O 1
ATOM 715 N N . ARG A 1 94 ? -44.896 -6.168 15.331 1.00 57.31 94 ARG A N 1
ATOM 716 C CA . ARG A 1 94 ? -45.791 -7.296 15.060 1.00 57.31 94 ARG A CA 1
ATOM 717 C C . ARG A 1 94 ? -47.101 -7.010 15.783 1.00 57.31 94 ARG A C 1
ATOM 719 O O . ARG A 1 94 ? -47.115 -6.977 17.010 1.00 57.31 94 ARG A O 1
ATOM 726 N N . HIS A 1 95 ? -48.180 -6.820 15.031 1.00 49.28 95 HIS A N 1
ATOM 727 C CA . HIS A 1 95 ? -49.523 -6.861 15.594 1.00 49.28 95 HIS A CA 1
ATOM 728 C C . HIS A 1 95 ? -49.776 -8.275 16.126 1.00 49.28 95 HIS A C 1
ATOM 730 O O . HIS A 1 95 ? -49.738 -9.251 15.378 1.00 49.28 95 HIS A O 1
ATOM 736 N N . ARG A 1 96 ? -49.954 -8.368 17.444 1.00 50.38 96 ARG A N 1
ATOM 737 C CA . ARG A 1 96 ? -50.488 -9.540 18.132 1.00 50.38 96 ARG A CA 1
ATOM 738 C C . ARG A 1 96 ? -51.970 -9.610 17.764 1.00 50.38 96 ARG A C 1
ATOM 740 O O . ARG A 1 96 ? -52.708 -8.687 18.087 1.00 50.38 96 ARG A O 1
ATOM 747 N N . TYR A 1 97 ? -52.364 -10.641 17.031 1.00 48.91 97 TYR A N 1
ATOM 748 C CA . TYR A 1 97 ? -53.768 -10.989 16.851 1.00 48.91 97 TYR A CA 1
ATOM 749 C C . TYR A 1 97 ? -54.142 -11.844 18.070 1.00 48.91 97 TYR A C 1
ATOM 751 O O . TYR A 1 97 ? -53.534 -12.895 18.278 1.00 48.91 97 TYR A O 1
ATOM 759 N N . GLU A 1 98 ? -54.995 -11.308 18.943 1.00 48.28 98 GLU A N 1
ATOM 760 C CA . GLU A 1 98 ? -55.667 -12.078 19.994 1.00 48.28 98 GLU A CA 1
ATOM 761 C C . GLU A 1 98 ? -56.910 -12.711 19.363 1.00 48.28 98 GLU A C 1
ATOM 763 O O . GLU A 1 98 ? -57.761 -11.984 18.853 1.00 48.28 98 GLU A O 1
ATOM 768 N N . ASP A 1 99 ? -56.969 -14.040 19.383 1.00 46.66 99 ASP A N 1
ATOM 769 C CA . ASP A 1 99 ? -58.177 -14.857 19.223 1.00 46.66 99 ASP A CA 1
ATOM 770 C C . ASP A 1 99 ? -58.129 -15.926 20.329 1.00 46.66 99 ASP A C 1
ATOM 772 O O . ASP A 1 99 ? -57.026 -16.502 20.526 1.00 46.66 99 ASP A O 1
#

pLDDT: mean 77.12, std 18.44, range [45.34, 97.56]

Organism: Oryza brachyantha (NCBI:txid4533)

Solvent-accessible surface area (backbone atoms only — not comparable to full-atom values): 6365 Å² total; per-residue (Å²): 112,72,66,59,57,53,51,52,53,52,51,56,50,57,71,70,72,73,76,81,77,78,55,71,40,73,46,70,50,88,82,71,76,78,76,38,84,48,38,67,65,31,22,62,48,17,47,77,68,79,25,82,29,39,34,51,39,67,88,84,69,22,40,38,34,22,29,30,76,51,66,91,65,72,79,80,68,83,70,74,79,78,76,75,80,77,78,82,81,78,79,81,79,78,82,80,80,88,130

Radius of gyration: 26.46 Å; Cα contacts (8 Å, |Δi|>4): 98; chains: 1; bounding box: 95×33×54 Å